Protein AF-A0A7J8GME7-F1 (afdb_monomer_lite)

Radius of gyration: 18.14 Å; chains: 1; bounding box: 43×34×50 Å

pLDDT: mean 95.47, std 6.16, range [60.5, 98.69]

Foldseek 3Di:
DEAEDEDQQFAPPRPDLPQVVVVVVVVCVVVQQFPFFPDDDSFKTWGWGFDDDDPPDDGGDIDIYIYGYAHPQQQLLQCDVRLADPVLVVVLQVLQVVLQWGGDNRAIFGQDPVRDTDDGDHDPHNVVSCVSSVHDDDDSVRRPD

Secondary structure (DSSP, 8-state):
-EEEE--TT--TT-SS--SHHHHHHHHHHHTTSEEEEEEE-SSEEEEEE-----TTSPPPPPEEEEEEE--GGGHHHHHHHHH--HHHHHHHHHHHHHTTEEE-SS-EEEBPTTS-B-SPPP-SSHHHHHHHTTPPP--GGGG--

InterPro domains:
  IPR002008 DNA polymerase family X, beta-like [PR00870] (63-71)
  IPR002008 DNA polymerase family X, beta-like [PR00870] (78-85)
  IPR002008 DNA polymerase family X, beta-like [PR00870] (126-143)
  IPR002054 DNA-directed DNA polymerase X [SM00483] (1-144)
  IPR022312 DNA polymerase family X [PR00869] (64-73)
  IPR022312 DNA polymerase family X [PR00869] (80-93)
  IPR022312 DNA polymerase family X [PR00869] (125-143)
  IPR022312 DNA polymerase family X [PTHR11276] (1-144)
  IPR028207 DNA polymerase beta, palm domain [PF14792] (1-72)
  IPR029398 DNA polymerase beta, thumb domain [PF14791] (79-143)
  IPR037160 DNA polymerase, thumb domain superfamily [G3DSA:3.30.210.10] (79-144)
  IPR043519 Nucleotidyltransferase superfamily [G3DSA:3.30.460.10] (1-78)
  IPR043519 Nucleotidyltransferase superfamily [SSF81301] (1-144)

Organism: Molossus molossus (NCBI:txid27622)

Structure (mmCIF, N/CA/C/O backbone):
data_AF-A0A7J8GME7-F1
#
_entry.id   AF-A0A7J8GME7-F1
#
loop_
_atom_site.group_PDB
_atom_site.id
_atom_site.type_symbol
_atom_site.label_atom_id
_atom_site.label_alt_id
_atom_site.label_comp_id
_atom_site.label_asym_id
_atom_site.label_entity_id
_atom_site.label_seq_id
_atom_site.pdbx_PDB_ins_code
_atom_site.Cartn_x
_atom_site.Cartn_y
_atom_site.Cartn_z
_atom_site.occupancy
_atom_site.B_iso_or_equiv
_atom_site.auth_seq_id
_atom_site.auth_comp_id
_atom_site.auth_asym_id
_atom_site.auth_atom_id
_atom_site.pdbx_PDB_model_num
ATOM 1 N N . MET A 1 1 ? -2.386 -4.350 13.499 1.00 96.00 1 MET A N 1
ATOM 2 C CA . MET A 1 1 ? -3.448 -4.582 12.501 1.00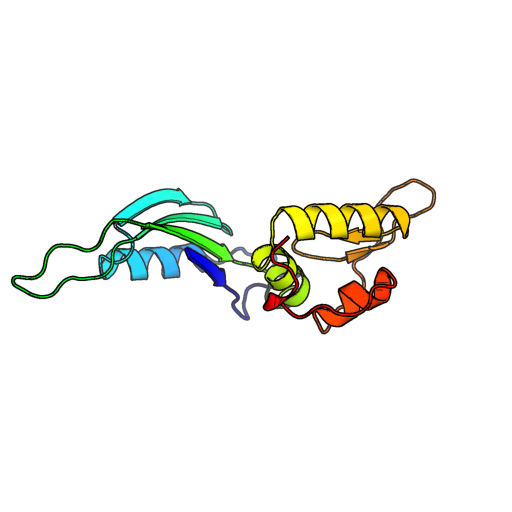 96.00 1 MET A CA 1
ATOM 3 C C . MET A 1 1 ? -3.196 -3.599 11.396 1.00 96.00 1 MET A C 1
ATOM 5 O O . MET A 1 1 ? -3.115 -2.411 11.677 1.00 96.00 1 MET A O 1
ATOM 9 N N . ASP A 1 2 ? -3.097 -4.097 10.177 1.00 97.19 2 ASP A N 1
ATOM 10 C CA . ASP A 1 2 ? -2.669 -3.319 9.027 1.00 97.19 2 ASP A CA 1
ATOM 11 C C . ASP A 1 2 ? -3.786 -3.391 7.987 1.00 97.19 2 ASP A C 1
ATOM 13 O O . ASP A 1 2 ? -4.167 -4.469 7.534 1.00 97.19 2 ASP A O 1
ATOM 17 N N . VAL A 1 3 ? -4.384 -2.241 7.678 1.00 98.38 3 VAL A N 1
ATOM 18 C CA . VAL A 1 3 ? -5.513 -2.113 6.751 1.00 98.38 3 VAL A CA 1
ATOM 19 C C . VAL A 1 3 ? -5.099 -1.330 5.511 1.00 98.38 3 VAL A C 1
ATOM 21 O O . VAL A 1 3 ? -4.859 -0.122 5.574 1.00 98.38 3 VAL A O 1
ATOM 24 N N . LEU A 1 4 ? -5.052 -2.006 4.365 1.00 98.00 4 LEU A N 1
ATOM 25 C CA . LEU A 1 4 ? -4.943 -1.342 3.070 1.00 98.00 4 LEU A CA 1
ATOM 26 C C . LEU A 1 4 ? -6.337 -0.907 2.604 1.00 98.00 4 LEU A C 1
ATOM 28 O O . LEU A 1 4 ? -7.275 -1.703 2.602 1.00 98.00 4 LEU A O 1
ATOM 32 N N . LEU A 1 5 ? -6.479 0.351 2.199 1.00 97.69 5 LEU A N 1
ATOM 33 C CA . LEU A 1 5 ? -7.737 0.947 1.764 1.00 97.69 5 LEU A CA 1
ATOM 34 C C . LEU A 1 5 ? -7.597 1.489 0.339 1.00 97.69 5 LEU A C 1
ATOM 36 O O . LEU A 1 5 ? -6.598 2.123 0.003 1.00 97.69 5 LEU A O 1
ATOM 40 N N . THR A 1 6 ? -8.629 1.296 -0.481 1.00 96.69 6 THR A N 1
ATOM 41 C CA . THR A 1 6 ? -8.753 1.926 -1.803 1.00 96.69 6 THR A CA 1
ATOM 42 C C . THR A 1 6 ? -10.151 2.510 -1.978 1.00 96.69 6 THR A C 1
ATOM 44 O O . THR A 1 6 ? -11.103 2.109 -1.306 1.00 96.69 6 THR A O 1
ATOM 47 N N . HIS A 1 7 ? -10.289 3.468 -2.891 1.00 95.75 7 HIS A N 1
ATOM 48 C CA . HIS A 1 7 ? -11.582 4.019 -3.284 1.00 95.75 7 HIS A CA 1
ATOM 49 C C . HIS A 1 7 ? -11.532 4.421 -4.765 1.00 95.75 7 HIS A C 1
ATOM 51 O O . HIS A 1 7 ? -10.538 5.017 -5.170 1.00 95.75 7 HIS A O 1
ATOM 57 N N . PRO A 1 8 ? -12.574 4.171 -5.582 1.00 94.12 8 PRO A N 1
ATOM 58 C CA . PRO A 1 8 ? -12.560 4.503 -7.014 1.00 94.12 8 PRO A CA 1
ATOM 59 C C . PRO A 1 8 ? -12.288 5.975 -7.344 1.00 94.12 8 PRO A C 1
ATOM 61 O O . PRO A 1 8 ? -11.753 6.275 -8.401 1.00 94.12 8 PRO A O 1
ATOM 64 N N . SER A 1 9 ? -12.628 6.894 -6.439 1.00 92.69 9 SER A N 1
ATOM 65 C CA . SER A 1 9 ? -12.339 8.332 -6.590 1.00 92.69 9 SER A CA 1
ATOM 66 C C . SER A 1 9 ? -10.906 8.745 -6.226 1.00 92.69 9 SER A C 1
ATOM 68 O O . SER A 1 9 ? -10.632 9.940 -6.195 1.00 92.69 9 SER A O 1
ATOM 70 N N . PHE A 1 10 ? -10.031 7.802 -5.869 1.00 93.81 10 PHE A N 1
ATOM 71 C CA . PHE A 1 10 ? -8.618 8.061 -5.606 1.00 93.81 10 PHE A CA 1
ATOM 72 C C . PHE A 1 10 ? -7.763 7.138 -6.473 1.00 93.81 10 PHE A C 1
ATOM 74 O O . PHE A 1 10 ? -7.699 5.930 -6.240 1.00 93.81 10 PHE A O 1
ATOM 81 N N . THR A 1 11 ? -7.134 7.732 -7.481 1.00 94.44 11 THR A N 1
ATOM 82 C CA . THR A 1 11 ? -6.276 7.077 -8.478 1.00 94.44 11 THR A CA 1
ATOM 83 C C . THR A 1 11 ? -4.974 7.858 -8.667 1.00 94.44 11 THR A C 1
ATOM 85 O O . THR A 1 11 ? -4.878 8.985 -8.172 1.00 94.44 11 THR A O 1
ATOM 88 N N . SER A 1 12 ? -3.984 7.302 -9.377 1.00 92.88 12 SER A N 1
ATOM 89 C CA . SER A 1 12 ? -2.714 7.996 -9.671 1.00 92.88 12 SER A CA 1
ATOM 90 C C . SER A 1 12 ? -2.911 9.350 -10.358 1.00 92.88 12 SER A C 1
ATOM 92 O O . SER A 1 12 ? -2.167 10.288 -10.094 1.00 92.88 12 SER A O 1
ATOM 94 N N . GLU A 1 13 ? -3.957 9.463 -11.180 1.00 90.69 13 GLU A N 1
ATOM 95 C CA . GLU A 1 13 ? -4.292 10.649 -11.981 1.00 90.69 13 GLU A CA 1
ATOM 96 C C . GLU A 1 13 ? -5.147 11.681 -11.224 1.00 90.69 13 GLU A C 1
ATOM 98 O O . GLU A 1 13 ? -5.530 12.728 -11.753 1.00 90.69 13 GLU A O 1
ATOM 103 N N . SER A 1 14 ? -5.524 11.388 -9.978 1.00 82.19 14 SER A N 1
ATOM 104 C CA . SER A 1 14 ? -6.422 12.247 -9.210 1.00 82.19 14 SER A CA 1
ATOM 105 C C . SER A 1 14 ? -5.693 13.483 -8.664 1.00 82.19 14 SER A C 1
ATOM 107 O O . SER A 1 14 ? -4.965 13.405 -7.681 1.00 82.19 14 SER A O 1
ATOM 109 N N . ASN A 1 15 ? -5.983 14.667 -9.219 1.00 65.19 15 ASN A N 1
ATOM 110 C CA . ASN A 1 15 ? -5.438 15.958 -8.748 1.00 65.19 15 ASN A CA 1
ATOM 111 C C . ASN A 1 15 ? -5.986 16.442 -7.388 1.00 65.19 15 ASN A C 1
ATOM 113 O O . ASN A 1 15 ? -5.527 17.449 -6.851 1.00 65.19 15 ASN A O 1
ATOM 117 N N . LYS A 1 16 ? -7.005 15.777 -6.832 1.00 60.50 16 LYS A N 1
ATOM 118 C CA . LYS A 1 16 ? -7.600 16.118 -5.533 1.00 60.50 16 LYS A CA 1
ATOM 119 C C . LYS A 1 16 ? -7.399 14.955 -4.576 1.00 60.50 16 LYS A C 1
ATOM 121 O O . LYS A 1 16 ? -7.668 13.817 -4.941 1.00 60.50 16 LYS A O 1
ATOM 126 N N . GLN A 1 17 ? -7.003 15.261 -3.344 1.00 65.62 17 GLN A N 1
ATOM 127 C CA . GLN A 1 17 ? -7.029 14.315 -2.231 1.00 65.62 17 GLN A CA 1
ATOM 128 C C . GLN A 1 17 ? -8.370 14.482 -1.502 1.00 65.62 17 GLN A C 1
ATOM 130 O O . GLN A 1 17 ? -8.525 15.392 -0.686 1.00 65.62 17 GLN A O 1
ATOM 135 N N . PRO A 1 18 ? -9.410 13.701 -1.845 1.00 66.00 18 PRO A N 1
ATOM 136 C CA . PRO A 1 18 ? -10.632 13.695 -1.057 1.00 66.00 18 PRO A CA 1
ATOM 137 C C . PRO A 1 18 ? -10.309 13.229 0.369 1.00 66.00 18 PRO A C 1
ATOM 139 O O . PRO A 1 18 ? -9.475 12.346 0.556 1.00 66.00 18 PRO A O 1
ATOM 142 N N . LYS A 1 19 ? -11.019 13.778 1.366 1.00 88.81 19 LYS A N 1
ATOM 143 C CA . LYS A 1 19 ? -10.952 13.419 2.801 1.00 88.81 19 LYS A CA 1
ATOM 144 C C . LYS A 1 19 ? -11.411 11.969 3.087 1.00 88.81 19 LYS A C 1
ATOM 146 O O . LYS A 1 19 ? -12.111 11.709 4.061 1.00 88.81 19 LYS A O 1
ATOM 151 N N . LEU A 1 20 ? -11.089 11.011 2.219 1.00 94.38 20 LEU A N 1
ATOM 152 C CA . LEU A 1 20 ? -11.542 9.622 2.262 1.00 94.38 20 LEU A CA 1
ATOM 153 C C . LEU A 1 20 ? -11.042 8.924 3.516 1.00 94.38 20 LEU A C 1
ATOM 155 O O . LEU A 1 20 ? -11.851 8.400 4.278 1.00 94.38 20 LEU A O 1
ATOM 159 N N . LEU A 1 21 ? -9.729 8.974 3.763 1.00 95.81 21 LEU A N 1
ATOM 160 C CA . LEU A 1 21 ? -9.150 8.373 4.960 1.00 95.81 21 LEU A CA 1
ATOM 161 C C . LEU A 1 21 ? -9.715 9.025 6.225 1.00 95.81 21 LEU A C 1
ATOM 163 O O . LEU A 1 21 ? -10.078 8.330 7.169 1.00 95.81 21 LEU A O 1
ATOM 167 N N . HIS A 1 22 ? -9.861 10.352 6.214 1.00 96.12 22 HIS A N 1
ATOM 168 C CA . HIS A 1 22 ? -10.446 11.107 7.318 1.00 96.12 22 HIS A CA 1
ATOM 169 C C . HIS A 1 22 ? -11.851 10.611 7.676 1.00 96.12 22 HIS A C 1
ATOM 171 O O . HIS A 1 22 ? -12.090 10.322 8.843 1.00 96.12 22 HIS A O 1
ATOM 177 N N . ARG A 1 23 ? -12.735 10.428 6.685 1.00 96.94 23 ARG A N 1
ATOM 178 C CA . ARG A 1 23 ? -14.104 9.926 6.898 1.00 96.94 23 ARG A CA 1
ATOM 179 C C . ARG A 1 23 ? -14.132 8.508 7.468 1.00 96.94 23 ARG A C 1
ATOM 181 O O . ARG A 1 23 ? -14.965 8.217 8.321 1.00 96.94 23 ARG A O 1
ATOM 188 N N . VAL A 1 24 ? -13.236 7.630 7.012 1.00 97.94 24 VAL A N 1
ATOM 189 C CA . VAL A 1 24 ? -13.125 6.263 7.550 1.00 97.94 24 VAL A CA 1
ATOM 190 C C . VAL A 1 24 ? -12.664 6.296 9.006 1.00 97.94 24 VAL A C 1
ATOM 192 O O . VAL A 1 24 ? -13.287 5.667 9.858 1.00 97.94 24 VAL A O 1
ATOM 195 N N . VAL A 1 25 ? -11.620 7.070 9.308 1.00 98.06 25 VAL A N 1
ATOM 196 C CA . VAL A 1 25 ? -11.104 7.226 10.676 1.00 98.06 25 VAL A CA 1
ATOM 197 C C . VAL A 1 25 ? -12.168 7.826 11.600 1.00 98.06 25 VAL A C 1
ATOM 199 O O . VAL A 1 25 ? -12.401 7.283 12.673 1.00 98.06 25 VAL A O 1
ATOM 202 N N . GLU A 1 26 ? -12.861 8.886 11.175 1.00 98.00 26 GLU A N 1
ATOM 203 C CA . GLU A 1 26 ? -13.942 9.524 11.944 1.00 98.00 26 GLU A CA 1
ATOM 204 C C . GLU A 1 26 ? -15.074 8.544 12.261 1.00 98.00 26 GLU A C 1
ATOM 206 O O . GLU A 1 26 ? -15.568 8.505 13.387 1.00 98.00 26 GLU A O 1
ATOM 211 N N . GLN A 1 27 ? -15.462 7.707 11.296 1.00 98.38 27 GLN A N 1
ATOM 212 C CA . GLN A 1 27 ? -16.496 6.702 11.519 1.00 98.38 27 GLN A CA 1
ATOM 213 C C . GLN A 1 27 ? -16.050 5.634 12.528 1.00 98.38 27 GLN A C 1
ATOM 215 O O . GLN A 1 27 ? -16.846 5.232 13.375 1.00 98.38 27 GLN A O 1
ATOM 220 N N . LEU A 1 28 ? -14.789 5.194 12.470 1.00 98.44 28 LEU A N 1
ATOM 221 C CA . LEU A 1 28 ? -14.233 4.217 13.412 1.00 98.44 28 LEU A CA 1
ATOM 222 C C . LEU A 1 28 ? -14.029 4.801 14.821 1.00 98.44 28 LEU A C 1
ATOM 224 O O . LEU A 1 28 ? -14.171 4.078 15.805 1.00 98.44 28 LEU A O 1
ATOM 228 N N . GLN A 1 29 ? -13.750 6.101 14.933 1.00 98.25 29 GLN A N 1
ATOM 229 C CA . GLN A 1 29 ? -13.735 6.825 16.211 1.00 98.25 29 GLN A CA 1
ATOM 230 C C . GLN A 1 29 ? -15.146 6.966 16.791 1.00 98.25 29 GLN A C 1
ATOM 23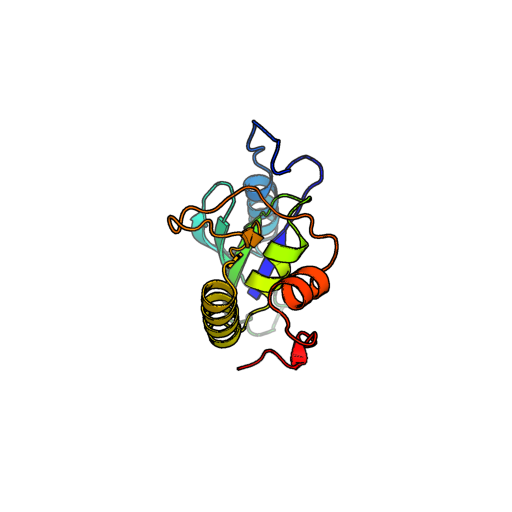2 O O . GLN A 1 29 ? -15.353 6.750 17.981 1.00 98.25 29 GLN A O 1
ATOM 237 N N . LYS A 1 30 ? -16.142 7.270 15.947 1.00 98.44 30 LYS A N 1
ATOM 238 C CA . LYS A 1 30 ? -17.546 7.436 16.358 1.00 98.44 30 LYS A CA 1
ATOM 239 C C . LYS A 1 30 ? -18.137 6.181 17.004 1.00 98.44 30 LYS A C 1
ATOM 241 O O . LYS A 1 30 ? -18.983 6.297 17.882 1.00 98.44 30 LYS A O 1
ATOM 246 N N . VAL A 1 31 ? -17.713 4.997 16.565 1.00 97.88 31 VAL A N 1
ATOM 247 C CA . VAL A 1 31 ? -18.131 3.710 17.151 1.00 97.88 31 VAL A CA 1
ATOM 248 C C . VAL A 1 31 ? -17.189 3.226 18.260 1.00 97.88 31 VAL A C 1
ATOM 250 O O . VAL A 1 31 ? -17.245 2.059 18.634 1.00 97.88 31 VAL A O 1
ATOM 253 N N . CYS A 1 32 ? -16.310 4.103 18.757 1.00 96.81 32 CYS A N 1
ATOM 254 C CA . CYS A 1 32 ? -15.323 3.826 19.803 1.00 96.81 32 CYS A CA 1
ATOM 255 C C . CYS A 1 32 ? -14.368 2.663 19.482 1.00 96.81 32 CYS A C 1
ATOM 257 O O . CYS A 1 32 ? -13.788 2.078 20.390 1.00 96.81 32 CYS A O 1
ATOM 259 N N . PHE A 1 33 ? -14.181 2.328 18.199 1.00 98.44 33 PHE A N 1
ATOM 260 C CA . PHE A 1 33 ? -13.219 1.304 17.798 1.00 98.44 33 PHE A CA 1
ATOM 261 C C . PHE A 1 33 ? -11.802 1.871 17.752 1.00 98.44 33 PHE A C 1
ATOM 263 O O . PHE A 1 33 ? -10.893 1.254 18.292 1.00 98.44 33 PHE A O 1
ATOM 270 N N . ILE A 1 34 ? -11.605 3.039 17.128 1.00 98.56 34 ILE A N 1
ATOM 271 C CA . ILE A 1 34 ? -10.349 3.798 17.242 1.00 98.56 34 ILE A CA 1
ATOM 272 C C . ILE A 1 34 ? -10.419 4.648 18.510 1.00 98.56 34 ILE A C 1
ATOM 274 O O . ILE A 1 34 ? -11.314 5.483 18.636 1.00 98.56 34 ILE A O 1
ATOM 278 N N . THR A 1 35 ? -9.452 4.461 19.403 1.00 98.25 35 THR A N 1
ATOM 279 C CA . THR A 1 35 ? -9.389 5.113 20.720 1.00 98.25 35 THR A CA 1
ATOM 280 C C . THR A 1 35 ? -8.383 6.261 20.740 1.00 98.25 35 THR A C 1
ATOM 282 O O . THR A 1 35 ? -8.670 7.319 21.290 1.00 98.25 35 THR A O 1
ATOM 285 N N . ASP A 1 36 ? -7.243 6.105 20.058 1.00 98.44 36 ASP A N 1
ATOM 286 C CA . ASP A 1 36 ? -6.146 7.078 20.078 1.00 98.44 36 ASP A CA 1
ATOM 287 C C . ASP A 1 36 ? -5.537 7.277 18.688 1.00 98.44 36 ASP A C 1
ATOM 289 O O . ASP A 1 36 ? -5.550 6.390 17.829 1.00 98.44 36 ASP A O 1
ATOM 293 N N . THR A 1 37 ? -4.956 8.456 18.464 1.00 98.62 37 THR A N 1
ATOM 294 C CA . THR A 1 37 ? -4.250 8.806 17.223 1.00 98.62 37 THR A CA 1
ATOM 295 C C . THR A 1 37 ? -2.790 9.106 17.526 1.00 98.62 37 THR A C 1
ATOM 297 O O . THR A 1 37 ? -2.497 10.000 18.311 1.00 98.62 37 THR A O 1
ATOM 300 N N . LEU A 1 38 ? -1.877 8.395 16.864 1.00 98.38 38 LEU A N 1
ATOM 301 C CA . LEU A 1 38 ? -0.439 8.673 16.922 1.00 98.38 38 LEU A CA 1
ATOM 302 C C . LEU A 1 38 ? -0.023 9.628 15.798 1.00 98.38 38 LEU A C 1
ATOM 304 O O . LEU A 1 38 ? 0.748 10.555 16.012 1.00 98.38 38 LEU A O 1
ATOM 308 N N . SER A 1 39 ? -0.546 9.409 14.588 1.00 97.81 39 SER A N 1
ATOM 309 C CA . SER A 1 39 ? -0.361 10.311 13.447 1.00 97.81 39 SER A CA 1
ATOM 310 C C . SER A 1 39 ? -1.500 10.150 12.441 1.00 97.81 39 SER A C 1
ATOM 312 O O . SER A 1 39 ? -1.986 9.036 12.229 1.00 97.81 39 SER A O 1
ATOM 314 N N . LYS A 1 40 ? -1.897 11.240 11.783 1.00 96.00 40 LYS A N 1
ATOM 315 C CA . LYS A 1 40 ? -2.955 11.244 10.768 1.00 96.00 40 LYS A CA 1
ATOM 316 C C . LYS A 1 40 ? -2.563 12.185 9.632 1.00 96.00 40 LYS A C 1
ATOM 318 O O . LYS A 1 40 ? -2.423 13.382 9.850 1.00 96.00 40 LYS A O 1
ATOM 323 N N . GLY A 1 41 ? -2.373 11.627 8.443 1.00 94.12 41 GLY A N 1
ATOM 324 C CA . GLY A 1 41 ? -2.209 12.364 7.193 1.00 94.12 41 GLY A CA 1
ATOM 325 C C . GLY A 1 41 ? -3.320 12.019 6.204 1.00 94.12 41 GLY A C 1
ATOM 326 O O . GLY A 1 41 ? -4.270 11.313 6.538 1.00 94.12 41 GLY A O 1
ATOM 327 N N . GLU A 1 42 ? -3.183 12.482 4.965 1.00 93.06 42 GLU A N 1
ATOM 328 C CA . GLU A 1 42 ? -4.190 12.256 3.918 1.00 93.06 42 GLU A CA 1
ATOM 329 C C . GLU A 1 42 ? -4.254 10.797 3.448 1.00 93.06 42 GLU A C 1
ATOM 331 O O . GLU A 1 42 ? -5.333 10.271 3.177 1.00 93.06 42 GLU A O 1
ATOM 336 N N . THR A 1 43 ? -3.106 10.112 3.404 1.00 93.94 43 THR A N 1
ATOM 337 C CA . THR A 1 43 ? -3.001 8.730 2.906 1.00 93.94 43 THR A CA 1
ATOM 338 C C . THR A 1 43 ? -2.592 7.710 3.963 1.00 93.94 43 THR A C 1
ATOM 340 O O . THR A 1 43 ? -2.633 6.510 3.699 1.00 93.94 43 THR A O 1
ATOM 343 N N . LYS A 1 44 ? -2.215 8.144 5.170 1.00 96.12 44 LYS A N 1
ATOM 344 C CA . LYS A 1 44 ? -1.758 7.254 6.242 1.00 96.12 44 LYS A CA 1
ATOM 345 C C . LYS A 1 44 ? -2.320 7.671 7.596 1.00 96.12 44 LYS A C 1
ATOM 347 O O . LYS A 1 44 ? -2.207 8.828 7.994 1.00 96.12 44 LYS A O 1
ATOM 352 N N . PHE A 1 45 ? -2.868 6.704 8.317 1.00 98.25 45 PHE A N 1
ATOM 353 C CA . PHE A 1 45 ? -3.276 6.828 9.709 1.00 98.25 45 PHE A CA 1
ATOM 354 C C . PHE A 1 45 ? -2.522 5.793 10.542 1.00 98.25 45 PHE A C 1
ATOM 356 O O . PHE A 1 45 ? -2.436 4.632 10.150 1.00 98.25 45 PHE A O 1
ATOM 363 N N . MET A 1 46 ? -1.990 6.221 11.684 1.00 98.50 46 MET A N 1
ATOM 364 C CA . MET A 1 46 ? -1.416 5.351 12.708 1.00 98.50 46 MET A CA 1
ATOM 365 C C . MET A 1 46 ? -2.082 5.687 14.036 1.00 98.50 46 MET A C 1
ATOM 367 O O . MET A 1 46 ? -2.046 6.840 14.475 1.00 98.50 46 MET A O 1
ATOM 371 N N . GLY A 1 47 ? -2.676 4.694 14.686 1.00 98.50 47 GLY A N 1
ATOM 372 C CA . GLY A 1 47 ? -3.406 4.901 15.929 1.00 98.50 47 GLY A CA 1
ATOM 373 C C . GLY A 1 47 ? -3.543 3.643 16.768 1.00 98.50 47 GLY A C 1
ATOM 374 O O . GLY A 1 47 ? -2.793 2.670 16.619 1.00 98.50 47 GLY A O 1
ATOM 375 N N . VAL A 1 48 ? -4.513 3.689 17.668 1.00 98.69 48 VAL A N 1
ATOM 376 C CA . VAL A 1 48 ? -4.852 2.605 18.582 1.00 98.69 48 VAL A CA 1
ATOM 377 C C . VAL A 1 48 ? -6.326 2.259 18.405 1.00 98.69 48 VAL A C 1
ATOM 379 O O . VAL A 1 48 ? -7.154 3.148 18.202 1.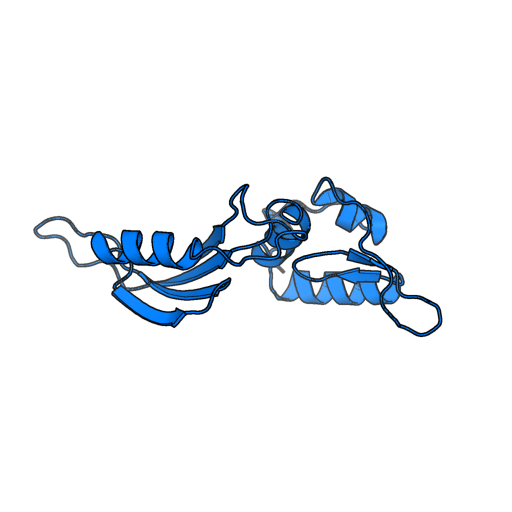00 98.69 48 VAL A O 1
ATOM 382 N N . CYS A 1 49 ? -6.640 0.966 18.435 1.00 98.50 49 CYS A N 1
ATOM 383 C CA . CYS A 1 49 ? -8.001 0.456 18.432 1.00 98.50 49 CYS A CA 1
ATOM 384 C C . CYS A 1 49 ? -8.237 -0.555 19.554 1.00 98.50 49 CYS A C 1
ATOM 386 O O . CYS A 1 49 ? -7.308 -1.239 19.994 1.00 98.50 49 CYS A O 1
ATOM 388 N N . GLN A 1 50 ? -9.491 -0.714 19.956 1.00 98.31 50 GLN A N 1
ATOM 389 C CA . GLN A 1 50 ? -9.913 -1.683 20.960 1.00 98.31 50 GLN A CA 1
ATOM 390 C C . GLN A 1 50 ? -11.202 -2.370 20.496 1.00 98.31 50 GLN A C 1
ATOM 392 O O . GLN A 1 50 ? -12.082 -1.740 19.910 1.00 98.31 50 GLN A O 1
ATOM 397 N N . LEU A 1 51 ? -11.307 -3.681 20.723 1.00 97.38 51 LEU A N 1
ATOM 398 C CA . LEU A 1 51 ? -12.560 -4.395 20.487 1.00 97.38 51 LEU A CA 1
ATOM 399 C C . LEU A 1 51 ? -13.560 -4.078 21.608 1.00 97.38 51 LEU A C 1
ATOM 401 O O . LEU A 1 51 ? -13.155 -4.018 22.773 1.00 97.38 51 LEU A O 1
ATOM 405 N N . PRO A 1 52 ? -14.859 -3.932 21.287 1.00 95.19 52 PRO A N 1
ATOM 406 C CA . PRO A 1 52 ? -15.882 -3.791 22.311 1.00 95.19 52 PRO A CA 1
ATOM 407 C C . PRO A 1 52 ? -15.937 -5.062 23.165 1.00 95.19 52 PRO A C 1
ATOM 409 O O . PRO A 1 52 ? -15.795 -6.174 22.654 1.00 95.19 52 PRO A O 1
ATOM 412 N N . SER A 1 53 ? -16.151 -4.890 24.465 1.00 92.38 53 SER A N 1
ATOM 413 C CA . SER A 1 53 ? -16.288 -5.994 25.425 1.00 92.38 53 SER A CA 1
ATOM 414 C C . SER A 1 53 ? -17.740 -6.079 25.883 1.00 92.38 53 SER A C 1
ATOM 416 O O . SER A 1 53 ? -18.430 -5.058 25.926 1.00 92.38 53 SER A O 1
ATOM 418 N N . LYS A 1 54 ? -18.240 -7.285 26.165 1.00 89.62 54 LYS A N 1
ATOM 419 C CA . LYS A 1 54 ? -19.598 -7.436 26.707 1.00 89.62 54 LYS A CA 1
ATOM 420 C C . LYS A 1 54 ? -19.618 -7.066 28.190 1.00 89.62 54 LYS A C 1
ATOM 422 O O . LYS A 1 54 ? -18.575 -7.021 28.839 1.00 89.62 54 LYS A O 1
ATOM 427 N N . ASN A 1 55 ? -20.815 -6.824 28.726 1.00 83.12 55 ASN A N 1
ATOM 428 C CA . ASN A 1 55 ? -20.994 -6.618 30.162 1.00 83.12 55 ASN A CA 1
ATOM 429 C C . ASN A 1 55 ? -20.396 -7.806 30.933 1.00 83.12 55 ASN A C 1
ATOM 431 O O . ASN A 1 55 ? -20.577 -8.953 30.526 1.00 83.12 55 ASN A O 1
ATOM 435 N N . ASP A 1 56 ? -19.675 -7.503 32.012 1.00 87.75 56 ASP A N 1
ATOM 436 C CA . ASP A 1 56 ? -18.967 -8.451 32.884 1.00 87.75 56 ASP A CA 1
ATOM 437 C C . ASP A 1 56 ? -17.760 -9.185 32.258 1.00 87.75 56 ASP A C 1
ATOM 439 O O . ASP A 1 56 ? -17.119 -10.001 32.924 1.00 87.75 56 ASP A O 1
ATOM 443 N N . GLU A 1 57 ? -17.377 -8.869 31.014 1.00 91.88 57 GLU A N 1
ATOM 444 C CA . GLU A 1 57 ? -16.130 -9.352 30.412 1.00 91.88 57 GLU A CA 1
ATOM 445 C C . GLU A 1 57 ? -14.972 -8.372 30.657 1.00 91.88 57 GLU A C 1
ATOM 447 O O . GLU A 1 57 ? -15.127 -7.150 30.634 1.00 91.88 57 GLU A O 1
ATOM 452 N N . LYS A 1 58 ? -13.767 -8.916 30.860 1.00 92.06 58 LYS A N 1
ATOM 453 C CA . LYS A 1 58 ? -12.544 -8.110 30.926 1.00 92.06 58 LYS A CA 1
ATOM 454 C C . LYS A 1 58 ? -12.310 -7.426 29.580 1.00 92.06 58 LYS A C 1
ATOM 456 O O . LYS A 1 58 ? -12.316 -8.092 28.547 1.00 92.06 58 LYS A O 1
ATOM 461 N N . GLU A 1 59 ? -12.005 -6.131 29.618 1.00 94.88 59 GLU A N 1
ATOM 462 C CA . GLU A 1 59 ? -11.713 -5.367 28.410 1.00 94.88 59 GLU A CA 1
ATOM 463 C C . GLU A 1 59 ? -10.582 -5.969 27.567 1.00 94.88 59 GLU A C 1
ATOM 465 O O . GLU A 1 59 ? -9.533 -6.383 28.083 1.00 94.88 59 GLU A O 1
ATOM 470 N N . TYR A 1 60 ? -10.769 -5.965 26.244 1.00 97.00 60 TYR A N 1
ATOM 471 C CA . TYR A 1 60 ? -9.708 -6.343 25.317 1.00 97.00 60 TYR A CA 1
ATOM 472 C C . TYR A 1 60 ? -8.521 -5.376 25.415 1.00 97.00 60 TYR A C 1
ATOM 474 O O . TYR A 1 60 ? -8.712 -4.168 25.566 1.00 97.00 60 TYR A O 1
ATOM 482 N N . PRO A 1 61 ? -7.277 -5.861 25.265 1.00 97.69 61 PRO A N 1
ATOM 483 C CA . PRO A 1 61 ? -6.125 -4.978 25.188 1.00 97.69 61 PRO A CA 1
ATOM 484 C C . PRO A 1 61 ? -6.243 -4.018 24.005 1.00 97.69 61 PRO A C 1
ATOM 486 O O . PRO A 1 61 ? -6.635 -4.424 22.908 1.00 97.69 61 PRO A O 1
ATOM 489 N N . HIS A 1 62 ? -5.816 -2.779 24.214 1.00 98.12 62 HIS A N 1
ATOM 490 C CA . HIS A 1 62 ? -5.612 -1.816 23.140 1.00 98.12 62 HIS A CA 1
ATOM 491 C C . HIS A 1 62 ? -4.562 -2.346 22.150 1.00 98.12 62 HIS A C 1
ATOM 493 O O . HIS A 1 62 ? -3.555 -2.946 22.543 1.00 98.12 62 HIS A O 1
ATOM 499 N N . ARG A 1 63 ? -4.796 -2.154 20.850 1.00 98.56 63 ARG A N 1
ATOM 500 C CA . ARG A 1 63 ? -3.948 -2.662 19.762 1.00 98.56 63 ARG A CA 1
ATOM 501 C C . ARG A 1 63 ? -3.547 -1.545 18.818 1.00 98.56 63 ARG A C 1
ATOM 503 O O . ARG A 1 63 ? -4.330 -0.649 18.529 1.00 98.56 63 ARG A O 1
ATOM 510 N N . ARG A 1 64 ? -2.333 -1.632 18.276 1.00 98.50 64 ARG A N 1
ATOM 511 C CA . ARG A 1 64 ? -1.898 -0.758 17.184 1.00 98.50 64 ARG A CA 1
ATOM 512 C C . ARG A 1 64 ? -2.665 -1.088 15.905 1.00 98.50 64 ARG A C 1
ATOM 514 O O . ARG A 1 64 ? -2.757 -2.256 15.506 1.00 98.50 64 ARG A O 1
ATOM 521 N N . ILE A 1 65 ? -3.168 -0.040 15.265 1.00 98.50 65 ILE A N 1
ATOM 522 C CA . ILE A 1 65 ? -3.793 -0.089 13.949 1.00 98.50 65 ILE A CA 1
ATOM 523 C C . ILE A 1 65 ? -3.117 0.915 13.021 1.00 98.50 65 ILE A C 1
ATOM 525 O O . ILE A 1 65 ? -2.898 2.070 13.399 1.00 98.50 65 ILE A O 1
ATOM 529 N N . ASP A 1 66 ? -2.812 0.467 11.811 1.00 98.19 66 ASP A N 1
ATOM 530 C CA . ASP A 1 66 ? -2.280 1.288 10.734 1.00 98.19 66 ASP A CA 1
ATOM 531 C C . ASP A 1 66 ? -3.200 1.156 9.514 1.00 98.19 66 ASP A C 1
ATOM 533 O O . ASP A 1 66 ? -3.549 0.054 9.093 1.00 98.19 66 ASP A O 1
ATOM 537 N N . ILE A 1 67 ? -3.647 2.290 8.970 1.00 98.38 67 ILE A N 1
ATOM 538 C CA . ILE A 1 67 ? -4.530 2.345 7.799 1.00 98.38 67 ILE A CA 1
ATOM 539 C C . ILE A 1 67 ? -3.810 3.113 6.700 1.00 98.38 67 ILE A C 1
ATOM 541 O O . ILE A 1 67 ? -3.403 4.264 6.898 1.00 98.38 67 ILE A O 1
ATOM 545 N N . ARG A 1 68 ? -3.664 2.491 5.531 1.00 97.12 68 ARG A N 1
ATOM 546 C CA . ARG A 1 68 ? -2.997 3.080 4.373 1.00 97.12 68 ARG A CA 1
ATOM 547 C C . ARG A 1 68 ? -3.961 3.172 3.198 1.00 97.12 68 ARG A C 1
ATOM 549 O O . ARG A 1 68 ? -4.387 2.156 2.664 1.00 97.12 68 ARG A O 1
ATOM 556 N N . LEU A 1 69 ? -4.276 4.395 2.784 1.00 96.50 69 LEU A N 1
ATOM 557 C CA . LEU A 1 69 ? -5.014 4.669 1.557 1.00 96.50 69 LEU A CA 1
ATOM 558 C C . LEU A 1 69 ? -4.0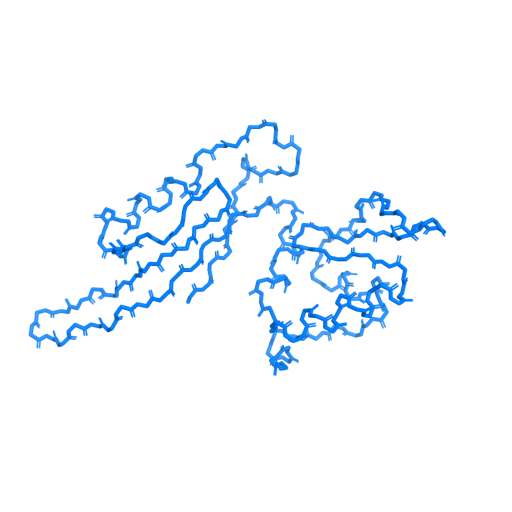32 4.687 0.375 1.00 96.50 69 LEU A C 1
ATOM 560 O O . LEU A 1 69 ? -3.111 5.504 0.349 1.00 96.50 69 LEU A O 1
ATOM 564 N N . ILE A 1 70 ? -4.238 3.790 -0.588 1.00 95.88 70 ILE A N 1
ATOM 565 C CA . ILE A 1 70 ? -3.446 3.669 -1.822 1.00 95.88 70 ILE A CA 1
ATOM 566 C C . ILE A 1 70 ? -4.342 3.962 -3.038 1.00 95.88 70 ILE A C 1
ATOM 568 O O . ILE A 1 70 ? -5.540 3.646 -2.990 1.00 95.88 70 ILE A O 1
ATOM 572 N N . PRO A 1 71 ? -3.806 4.580 -4.111 1.00 95.81 71 PRO A N 1
ATOM 573 C CA . PRO A 1 71 ? -4.532 4.741 -5.367 1.00 95.81 71 PRO A CA 1
ATOM 574 C C . PRO A 1 71 ? -5.083 3.410 -5.878 1.00 95.81 71 PRO A C 1
ATOM 576 O O . PRO A 1 71 ? -4.386 2.396 -5.875 1.00 95.81 71 PRO A O 1
ATOM 579 N N . LYS A 1 72 ? -6.348 3.386 -6.302 1.00 96.44 72 LYS A N 1
ATOM 580 C CA . LYS A 1 72 ? -7.037 2.134 -6.652 1.00 96.44 72 LYS A CA 1
ATOM 581 C C . LYS A 1 72 ? -6.338 1.362 -7.776 1.00 96.44 72 LYS A C 1
ATOM 583 O O . LYS A 1 72 ? -6.295 0.138 -7.731 1.00 96.44 72 LYS A O 1
ATOM 588 N N . ASP A 1 73 ? -5.810 2.075 -8.758 1.00 97.06 73 ASP A N 1
ATOM 589 C CA . ASP A 1 73 ? -5.072 1.560 -9.915 1.00 97.06 73 ASP A CA 1
ATOM 590 C C . ASP A 1 73 ? -3.670 1.029 -9.564 1.00 97.06 73 ASP A C 1
ATOM 592 O O . ASP A 1 73 ? -3.079 0.291 -10.340 1.00 97.06 73 ASP A O 1
ATOM 596 N N . GLN A 1 74 ? -3.164 1.327 -8.365 1.00 97.94 74 GLN A N 1
ATOM 597 C CA . GLN A 1 74 ? -1.855 0.881 -7.869 1.00 97.94 74 GLN A CA 1
ATOM 598 C C . GLN A 1 74 ? -1.976 -0.195 -6.781 1.00 97.94 74 GLN A C 1
ATOM 600 O O . GLN A 1 74 ? -1.030 -0.467 -6.037 1.00 97.94 74 GLN A O 1
ATOM 605 N N . TYR A 1 75 ? -3.153 -0.821 -6.673 1.00 98.50 75 TYR A N 1
ATOM 606 C CA . TYR A 1 75 ? -3.472 -1.787 -5.623 1.00 98.50 75 TYR A CA 1
ATOM 607 C C . TYR A 1 75 ? -2.443 -2.917 -5.513 1.00 98.50 75 TYR A C 1
ATOM 609 O O . TYR A 1 75 ? -2.045 -3.247 -4.400 1.00 98.50 75 TYR A O 1
ATOM 617 N N . TYR A 1 76 ? -1.972 -3.478 -6.630 1.00 98.69 76 TYR A N 1
ATOM 618 C CA . TYR A 1 76 ? -1.066 -4.631 -6.612 1.00 98.69 76 TYR A CA 1
ATOM 619 C C . TYR A 1 76 ? 0.315 -4.310 -6.023 1.00 98.69 76 TYR A C 1
ATOM 621 O O . TYR A 1 76 ? 0.840 -5.088 -5.228 1.00 98.69 76 TYR A O 1
ATOM 629 N N . CYS A 1 77 ? 0.881 -3.137 -6.323 1.00 98.38 77 CYS A N 1
ATOM 630 C CA . CYS A 1 77 ? 2.107 -2.681 -5.661 1.00 98.38 77 CYS A CA 1
ATOM 631 C C . CYS A 1 77 ? 1.859 -2.371 -4.175 1.00 98.38 77 CYS A C 1
ATOM 633 O O . CYS A 1 77 ? 2.687 -2.702 -3.321 1.00 98.38 77 CYS A O 1
ATOM 635 N N . GLY A 1 78 ? 0.699 -1.789 -3.856 1.00 98.00 78 GLY A N 1
ATOM 636 C CA . GLY A 1 78 ? 0.315 -1.454 -2.486 1.00 98.00 78 GLY A CA 1
ATOM 637 C C . GLY A 1 78 ? 0.128 -2.680 -1.594 1.00 98.00 78 GLY A C 1
ATOM 638 O O . GLY A 1 78 ? 0.666 -2.721 -0.488 1.00 98.00 78 GLY A O 1
ATOM 639 N N . VAL A 1 79 ? -0.599 -3.693 -2.070 1.00 98.25 79 VAL A N 1
ATOM 640 C CA . VAL A 1 79 ? -0.864 -4.931 -1.324 1.00 98.25 79 VAL A CA 1
ATOM 641 C C . VAL A 1 79 ? 0.392 -5.775 -1.176 1.00 98.25 79 VAL A C 1
ATOM 643 O O . VAL A 1 79 ? 0.622 -6.300 -0.089 1.00 98.25 79 VAL A O 1
ATOM 646 N N . LEU A 1 80 ? 1.262 -5.821 -2.191 1.00 98.19 80 LEU A N 1
ATOM 647 C CA . LEU A 1 80 ? 2.563 -6.479 -2.084 1.00 98.19 80 LEU A CA 1
ATOM 648 C C . LEU A 1 80 ? 3.401 -5.855 -0.958 1.00 98.19 80 LEU A C 1
ATOM 650 O O . LEU A 1 80 ? 3.884 -6.565 -0.079 1.00 98.19 80 LEU A O 1
ATOM 654 N N . TYR A 1 81 ? 3.502 -4.521 -0.935 1.00 96.75 81 TYR A N 1
ATOM 655 C CA . TYR A 1 81 ? 4.206 -3.799 0.124 1.00 96.75 81 TYR A CA 1
ATOM 656 C C . TYR A 1 81 ? 3.608 -4.063 1.510 1.00 96.75 81 TYR A C 1
ATOM 658 O O . TYR A 1 81 ? 4.350 -4.299 2.462 1.00 96.75 81 TYR A O 1
ATOM 666 N N . PHE A 1 82 ? 2.283 -4.008 1.640 1.00 95.19 82 PHE A N 1
ATOM 667 C CA . PHE A 1 82 ? 1.625 -4.071 2.945 1.00 95.19 82 PHE A CA 1
ATOM 668 C C . PHE A 1 82 ? 1.463 -5.496 3.489 1.00 95.19 82 PHE A C 1
ATOM 670 O O . PHE A 1 82 ? 1.304 -5.669 4.692 1.00 95.19 82 PHE A O 1
ATOM 677 N N . THR A 1 83 ? 1.560 -6.509 2.624 1.00 97.50 83 THR A N 1
ATOM 678 C CA . THR A 1 83 ? 1.609 -7.923 3.025 1.00 97.50 83 THR A CA 1
ATOM 679 C C . THR A 1 83 ? 2.949 -8.270 3.678 1.00 97.50 83 THR A C 1
ATOM 681 O O . THR A 1 83 ? 2.979 -9.003 4.664 1.00 97.50 83 THR A O 1
ATOM 684 N N . GLY A 1 84 ? 4.054 -7.721 3.163 1.00 93.50 84 GLY A N 1
ATOM 685 C CA . GLY A 1 84 ? 5.388 -7.975 3.707 1.00 93.50 84 GLY A CA 1
ATOM 686 C C . GLY A 1 84 ? 5.850 -9.437 3.558 1.00 93.50 84 GLY A C 1
ATOM 687 O O . GLY A 1 84 ? 5.428 -10.119 2.623 1.00 93.50 84 GLY A O 1
ATOM 688 N N . SER A 1 85 ? 6.727 -9.948 4.435 1.00 96.44 85 SER A N 1
ATOM 689 C CA . SER A 1 85 ? 7.309 -9.284 5.623 1.00 96.44 85 SER A CA 1
ATOM 690 C C . SER A 1 85 ? 8.214 -8.086 5.282 1.00 96.44 85 SER A C 1
ATOM 692 O O . SER A 1 85 ? 8.489 -7.796 4.115 1.00 96.44 85 SER A O 1
ATOM 694 N N . ASP A 1 86 ? 8.669 -7.333 6.288 1.00 94.00 86 ASP A N 1
ATOM 695 C CA . ASP A 1 86 ? 9.593 -6.218 6.055 1.00 94.00 86 ASP A CA 1
ATOM 696 C C . ASP A 1 86 ? 10.943 -6.703 5.496 1.00 94.00 86 ASP A C 1
ATOM 698 O O . ASP A 1 86 ? 11.529 -6.023 4.649 1.00 94.00 86 ASP A O 1
ATOM 702 N N . ILE A 1 87 ? 11.401 -7.885 5.922 1.00 97.12 87 ILE A N 1
ATOM 703 C CA . ILE A 1 87 ? 12.590 -8.568 5.400 1.00 97.12 87 ILE A CA 1
ATOM 704 C C . ILE A 1 87 ? 12.358 -8.987 3.947 1.00 97.12 87 ILE A C 1
ATOM 706 O O . ILE A 1 87 ? 13.148 -8.599 3.083 1.00 97.12 87 ILE A O 1
ATOM 710 N N . PHE A 1 88 ? 11.237 -9.655 3.650 1.00 97.94 88 PHE A N 1
ATOM 711 C CA . PHE A 1 88 ? 10.876 -10.026 2.278 1.00 97.94 88 PHE A CA 1
ATOM 712 C C . PHE A 1 88 ? 10.850 -8.804 1.350 1.00 97.94 88 PHE A C 1
ATOM 714 O O . PHE A 1 88 ? 11.449 -8.816 0.275 1.00 97.94 88 PHE A O 1
ATOM 721 N N . ASN A 1 89 ? 10.230 -7.703 1.785 1.00 97.75 89 ASN A N 1
ATOM 722 C CA . ASN A 1 89 ? 10.178 -6.461 1.017 1.00 97.75 89 ASN A CA 1
ATOM 723 C C . ASN A 1 89 ? 11.568 -5.866 0.756 1.00 97.75 89 ASN A C 1
ATOM 725 O O . ASN A 1 89 ? 11.825 -5.375 -0.344 1.00 97.75 89 ASN A O 1
ATOM 729 N N . LYS A 1 90 ? 12.465 -5.880 1.752 1.00 97.69 90 LYS A N 1
ATOM 730 C CA . LYS A 1 90 ? 13.850 -5.406 1.589 1.00 97.69 90 LYS A CA 1
ATOM 731 C C . LYS A 1 90 ? 14.594 -6.259 0.564 1.00 97.69 90 LYS A C 1
ATOM 733 O O . LYS A 1 90 ? 15.182 -5.701 -0.361 1.00 97.69 90 LYS A O 1
ATOM 738 N N . ASN A 1 91 ? 14.500 -7.581 0.687 1.00 98.06 91 ASN A N 1
ATOM 739 C CA . ASN A 1 91 ? 15.147 -8.534 -0.214 1.00 98.06 91 ASN A CA 1
ATOM 740 C C . ASN A 1 91 ? 14.608 -8.409 -1.646 1.00 98.06 91 ASN A C 1
ATOM 742 O O . ASN A 1 91 ? 15.384 -8.298 -2.592 1.00 98.06 91 ASN A O 1
ATOM 746 N N . MET A 1 92 ? 13.283 -8.335 -1.811 1.00 98.31 92 MET A N 1
ATOM 747 C CA . MET A 1 92 ? 12.636 -8.173 -3.115 1.00 98.31 92 MET A CA 1
ATOM 748 C C . MET A 1 92 ? 13.036 -6.865 -3.799 1.00 98.31 92 MET A C 1
ATOM 750 O O . MET A 1 92 ? 13.315 -6.855 -4.996 1.00 98.31 92 MET A O 1
ATOM 754 N N . ARG A 1 93 ? 13.099 -5.757 -3.051 1.00 98.00 93 ARG A N 1
ATOM 755 C CA . ARG A 1 93 ? 13.521 -4.457 -3.594 1.00 98.00 93 ARG A CA 1
ATOM 756 C C . ARG A 1 93 ? 15.002 -4.442 -3.958 1.00 98.00 93 ARG A C 1
ATOM 758 O O . ARG A 1 93 ? 15.341 -3.893 -4.999 1.00 98.00 93 ARG A O 1
ATOM 765 N N . ALA A 1 94 ? 15.864 -5.046 -3.143 1.00 98.12 94 ALA A N 1
ATOM 766 C CA . ALA A 1 94 ? 17.285 -5.175 -3.459 1.00 98.12 94 ALA A CA 1
ATOM 767 C C . ALA A 1 94 ? 17.494 -5.992 -4.744 1.00 98.12 94 ALA A C 1
ATOM 769 O O . ALA A 1 94 ? 18.160 -5.527 -5.666 1.00 98.12 94 ALA A O 1
ATOM 770 N N . HIS A 1 95 ? 16.822 -7.140 -4.861 1.00 98.19 95 HIS A N 1
ATOM 771 C CA . HIS A 1 95 ? 16.848 -7.964 -6.072 1.00 98.19 95 HIS A CA 1
ATOM 772 C C . HIS A 1 95 ? 16.289 -7.218 -7.295 1.00 98.19 95 HIS A C 1
ATOM 774 O O . HIS A 1 95 ? 16.832 -7.319 -8.393 1.00 98.19 95 HIS A O 1
ATOM 780 N N . ALA A 1 96 ? 15.234 -6.415 -7.123 1.00 98.12 96 ALA A N 1
ATOM 781 C CA . ALA A 1 96 ? 14.717 -5.568 -8.196 1.00 98.12 96 ALA A CA 1
ATOM 782 C C . ALA A 1 96 ? 15.779 -4.582 -8.708 1.00 98.12 96 ALA A C 1
ATOM 784 O O . ALA A 1 96 ? 15.942 -4.462 -9.921 1.00 98.12 96 ALA A O 1
ATOM 785 N N . LEU A 1 97 ? 16.538 -3.941 -7.807 1.00 97.56 97 LEU A N 1
ATOM 786 C CA . LEU A 1 97 ? 17.624 -3.025 -8.177 1.00 97.56 97 LEU A CA 1
ATOM 787 C C . LEU A 1 97 ? 18.710 -3.741 -8.987 1.00 97.56 97 LEU A C 1
ATOM 789 O O . LEU A 1 97 ? 19.142 -3.219 -10.013 1.00 97.56 97 LEU A O 1
ATOM 793 N N . GLU A 1 98 ? 19.094 -4.955 -8.586 1.00 96.94 98 GLU A N 1
ATOM 794 C CA . GLU A 1 98 ? 20.043 -5.798 -9.335 1.00 96.94 98 GLU A CA 1
ATOM 795 C C . GLU A 1 98 ? 19.526 -6.164 -10.735 1.00 96.94 98 GLU A C 1
ATOM 797 O O . GLU A 1 98 ? 20.304 -6.309 -11.678 1.00 96.94 98 GLU A O 1
ATOM 802 N N . LYS A 1 99 ? 18.203 -6.277 -10.892 1.00 97.38 99 LYS A N 1
ATOM 803 C CA . LYS A 1 99 ? 17.528 -6.516 -12.175 1.00 97.38 99 LYS A CA 1
ATOM 804 C C . LYS A 1 99 ? 17.249 -5.244 -12.978 1.00 97.38 99 LYS A C 1
ATOM 806 O O . LYS A 1 99 ? 16.675 -5.342 -14.059 1.00 97.38 99 LYS A O 1
ATOM 811 N N . GLY A 1 100 ? 17.669 -4.075 -12.494 1.00 97.50 100 GLY A N 1
ATOM 812 C CA . GLY A 1 100 ? 17.457 -2.800 -13.176 1.00 97.50 100 GLY A CA 1
ATOM 813 C C . GLY A 1 100 ? 16.047 -2.238 -13.000 1.00 97.50 100 GLY A C 1
ATOM 814 O O . GLY A 1 100 ? 15.556 -1.536 -13.879 1.00 97.50 100 GLY A O 1
ATOM 815 N N . PHE A 1 101 ? 15.389 -2.524 -11.877 1.00 98.38 101 PHE A N 1
ATOM 816 C CA . PHE A 1 101 ? 14.076 -1.990 -11.522 1.00 98.38 101 PHE A CA 1
ATOM 817 C C . PHE A 1 101 ? 14.083 -1.369 -10.126 1.00 98.38 101 PHE A C 1
ATOM 819 O O . PHE A 1 101 ? 14.860 -1.740 -9.255 1.00 98.38 101 PHE A O 1
ATOM 826 N N . THR A 1 102 ? 13.160 -0.450 -9.874 1.00 98.12 102 THR A N 1
ATOM 827 C CA . THR A 1 102 ? 12.856 0.040 -8.527 1.00 98.12 102 THR A CA 1
ATOM 828 C C . THR A 1 102 ? 11.387 -0.201 -8.214 1.00 98.12 102 THR A C 1
ATOM 830 O O . THR A 1 102 ? 10.522 0.049 -9.055 1.00 98.12 102 THR A O 1
ATOM 833 N N . ILE A 1 103 ? 11.106 -0.724 -7.018 1.00 98.31 103 ILE A N 1
ATOM 834 C CA . ILE A 1 103 ? 9.756 -1.069 -6.557 1.00 98.31 103 ILE A CA 1
ATOM 835 C C . ILE A 1 103 ? 9.449 -0.268 -5.294 1.00 98.31 103 ILE A C 1
ATOM 837 O O . ILE A 1 103 ? 10.198 -0.308 -4.315 1.00 98.31 103 ILE A O 1
ATOM 841 N N . ASN A 1 104 ? 8.304 0.408 -5.287 1.00 97.31 104 ASN A N 1
ATOM 842 C CA . ASN A 1 104 ? 7.712 1.000 -4.090 1.00 97.31 104 ASN A CA 1
ATOM 843 C C . ASN A 1 104 ? 6.247 0.551 -3.940 1.00 97.31 104 ASN A C 1
ATOM 845 O O . ASN A 1 104 ? 5.777 -0.312 -4.675 1.00 97.31 104 ASN A O 1
ATOM 849 N N . GLU A 1 105 ? 5.523 1.099 -2.966 1.00 97.00 105 GLU A N 1
ATOM 850 C CA . GLU A 1 105 ? 4.112 0.761 -2.725 1.00 97.00 105 GLU A CA 1
ATOM 851 C C . GLU A 1 105 ? 3.141 1.243 -3.818 1.00 97.00 105 GLU A C 1
ATOM 853 O O . GLU A 1 105 ? 1.942 1.006 -3.711 1.00 97.00 105 GLU A O 1
ATOM 858 N N . TYR A 1 106 ? 3.635 1.936 -4.844 1.00 97.25 106 TYR A N 1
ATOM 859 C CA . TYR A 1 106 ? 2.826 2.534 -5.903 1.00 97.25 106 TYR A CA 1
ATOM 860 C C . TYR A 1 106 ? 3.101 1.893 -7.262 1.00 97.25 106 TYR A C 1
ATOM 862 O O . TYR A 1 106 ? 2.177 1.625 -8.019 1.00 97.25 106 TYR A O 1
ATOM 870 N N . THR A 1 107 ? 4.373 1.672 -7.595 1.00 98.38 107 THR A N 1
ATOM 871 C CA . THR A 1 107 ? 4.797 1.291 -8.946 1.00 98.38 107 THR A CA 1
ATOM 872 C C . THR A 1 107 ? 6.083 0.472 -8.924 1.00 98.38 107 THR A C 1
ATOM 874 O O . THR A 1 107 ? 6.932 0.659 -8.047 1.00 98.38 107 THR A O 1
ATOM 877 N N . ILE A 1 108 ? 6.272 -0.338 -9.965 1.00 98.50 108 ILE A N 1
ATOM 878 C CA . ILE A 1 108 ? 7.582 -0.811 -10.418 1.00 98.50 108 ILE A CA 1
ATOM 879 C C . ILE A 1 108 ? 8.011 0.010 -11.640 1.00 98.50 108 ILE A C 1
ATOM 881 O O . ILE A 1 108 ? 7.210 0.252 -12.544 1.00 98.50 108 ILE A O 1
ATOM 885 N N . ARG A 1 109 ? 9.260 0.480 -11.650 1.00 98.50 109 ARG A N 1
ATOM 886 C CA . ARG A 1 109 ? 9.822 1.323 -12.719 1.00 98.50 109 ARG A CA 1
ATOM 887 C C . ARG A 1 109 ? 11.169 0.770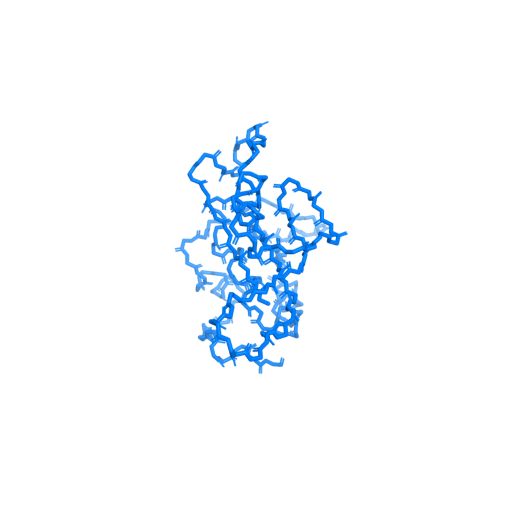 -13.179 1.00 98.50 109 ARG A C 1
ATOM 889 O O . ARG A 1 109 ? 11.937 0.331 -12.321 1.00 98.50 109 ARG A O 1
ATOM 896 N N . PRO A 1 110 ? 11.492 0.812 -14.481 1.00 97.81 110 PRO A N 1
ATOM 897 C CA . PRO A 1 110 ? 12.819 0.461 -14.960 1.00 97.81 110 PRO A CA 1
ATOM 898 C C . PRO A 1 110 ? 13.821 1.549 -14.562 1.00 97.81 110 PRO A C 1
ATOM 900 O O . PRO A 1 110 ? 13.488 2.734 -14.508 1.00 97.81 110 PRO A O 1
ATOM 903 N N . LEU A 1 111 ? 15.059 1.154 -14.300 1.00 95.75 111 LEU A N 1
ATOM 904 C CA . LEU A 1 111 ? 16.181 2.057 -14.092 1.00 95.75 111 LEU A CA 1
ATOM 905 C C . LEU A 1 111 ? 16.946 2.196 -15.406 1.00 95.75 111 LEU A C 1
ATOM 907 O O . LEU A 1 111 ? 17.418 1.212 -15.973 1.00 95.75 111 LEU A O 1
ATOM 911 N N . GLY A 1 112 ? 17.058 3.429 -15.901 1.00 86.50 112 GLY A N 1
ATOM 912 C CA . GLY A 1 112 ? 17.902 3.721 -17.057 1.00 86.50 112 GLY A CA 1
ATOM 913 C C . GLY A 1 112 ? 19.390 3.567 -16.730 1.00 86.50 112 GLY A C 1
ATOM 914 O O . GLY A 1 112 ? 19.781 3.447 -15.571 1.00 86.50 112 GLY A O 1
ATOM 915 N N . VAL A 1 113 ? 20.249 3.670 -17.749 1.00 85.31 113 VAL A N 1
ATOM 916 C CA . VAL A 1 113 ? 21.721 3.627 -17.590 1.00 85.31 113 VAL A CA 1
ATOM 917 C C . VAL A 1 113 ? 22.272 4.673 -16.611 1.00 85.31 113 VAL A C 1
ATOM 919 O O . VAL A 1 113 ? 23.349 4.493 -16.054 1.00 85.31 113 VAL A O 1
ATOM 922 N N . THR A 1 114 ? 21.532 5.758 -16.376 1.00 86.88 114 THR A N 1
ATOM 923 C CA . THR A 1 114 ? 21.867 6.827 -15.424 1.00 86.88 114 THR A CA 1
ATOM 924 C C . THR A 1 114 ? 21.421 6.539 -13.986 1.00 86.88 114 THR A C 1
ATOM 926 O O . THR A 1 114 ? 21.690 7.346 -13.101 1.00 86.88 114 THR A O 1
ATOM 929 N N . GLY A 1 115 ? 20.704 5.436 -13.737 1.00 86.94 115 GLY A N 1
ATOM 930 C CA . GLY A 1 115 ? 20.085 5.125 -12.444 1.00 86.94 115 GLY A CA 1
ATOM 931 C C . GLY A 1 115 ? 18.799 5.908 -12.154 1.00 86.94 115 GLY A C 1
ATOM 932 O O . GLY A 1 115 ? 18.240 5.793 -11.065 1.00 86.94 115 GLY A O 1
ATOM 933 N N . VAL A 1 116 ? 18.306 6.700 -13.112 1.00 93.00 116 VAL A N 1
ATOM 934 C CA . VAL A 1 116 ? 17.033 7.421 -12.987 1.00 93.00 116 VAL A CA 1
ATOM 935 C C . VAL A 1 116 ? 15.874 6.468 -13.279 1.00 93.00 116 VAL A C 1
ATOM 937 O O . VAL A 1 116 ? 15.905 5.723 -14.262 1.00 93.00 116 VAL A O 1
ATOM 940 N N . ALA A 1 117 ? 14.851 6.497 -12.422 1.00 95.69 117 ALA A N 1
ATOM 941 C CA . ALA A 1 117 ? 13.629 5.726 -12.611 1.00 95.69 117 ALA A CA 1
ATOM 942 C C . ALA A 1 117 ? 12.829 6.267 -13.803 1.00 95.69 117 ALA A C 1
ATOM 944 O O . ALA A 1 117 ? 12.499 7.452 -13.837 1.00 95.69 117 ALA A O 1
ATOM 945 N N . GLY A 1 118 ? 12.521 5.389 -14.756 1.00 96.44 118 GLY A N 1
ATOM 946 C CA . GLY A 1 118 ? 11.641 5.683 -15.882 1.00 96.44 118 GLY A CA 1
ATOM 947 C C . GLY A 1 118 ? 10.161 5.668 -15.497 1.00 96.44 118 GLY A C 1
ATOM 948 O O . GLY A 1 118 ? 9.794 5.751 -14.321 1.00 96.44 118 GLY A O 1
ATOM 949 N N . GLU A 1 119 ? 9.309 5.529 -16.508 1.00 96.88 119 GLU A N 1
ATOM 950 C CA . GLU A 1 119 ? 7.859 5.492 -16.325 1.00 96.88 119 GLU A CA 1
ATOM 951 C C . GLU A 1 119 ? 7.378 4.210 -15.618 1.00 96.88 119 GLU A C 1
ATOM 953 O O . GLU A 1 119 ? 8.032 3.164 -15.712 1.00 96.88 119 GLU A O 1
ATOM 958 N N . PRO A 1 120 ? 6.240 4.263 -14.902 1.00 97.81 120 PRO A N 1
ATOM 959 C CA . PRO A 1 120 ? 5.605 3.084 -14.321 1.00 97.81 120 PRO A CA 1
ATOM 960 C C . PRO A 1 120 ? 5.315 2.003 -15.365 1.00 97.81 120 PRO A C 1
ATOM 962 O O . PRO A 1 120 ? 4.741 2.279 -16.418 1.00 97.81 120 PRO A O 1
ATOM 965 N N . LEU A 1 121 ? 5.677 0.760 -15.051 1.00 97.94 121 LEU A N 1
ATOM 966 C CA . LEU A 1 121 ? 5.308 -0.390 -15.872 1.00 97.94 121 LEU A CA 1
ATOM 967 C C . LEU A 1 121 ? 3.859 -0.808 -15.582 1.00 97.94 121 LEU A C 1
ATOM 969 O O . LEU A 1 121 ? 3.396 -0.640 -14.449 1.00 97.94 121 LEU A O 1
ATOM 973 N N . PRO A 1 122 ? 3.146 -1.382 -16.567 1.00 98.00 122 PRO A N 1
ATOM 974 C CA . PRO A 1 122 ? 1.807 -1.911 -16.345 1.00 98.00 122 PRO A CA 1
ATOM 975 C C . PRO A 1 122 ? 1.854 -3.102 -15.381 1.00 98.00 122 PRO A C 1
ATOM 977 O O . PRO A 1 122 ? 2.693 -3.996 -15.522 1.00 98.00 122 PRO A O 1
ATOM 980 N N . VAL A 1 123 ? 0.944 -3.101 -14.407 1.00 98.44 123 VAL A N 1
ATOM 981 C CA . VAL A 1 123 ? 0.785 -4.153 -13.396 1.00 98.44 123 VAL A CA 1
ATOM 982 C C . VAL A 1 123 ? -0.705 -4.433 -13.231 1.00 98.44 123 VAL A C 1
ATOM 984 O O . VAL A 1 123 ? -1.447 -3.548 -12.810 1.00 98.44 123 VAL A O 1
ATOM 987 N N . ASP A 1 124 ? -1.128 -5.658 -13.529 1.00 98.19 124 ASP A N 1
ATOM 988 C CA . ASP A 1 124 ? -2.511 -6.131 -13.370 1.00 98.19 124 ASP A CA 1
ATOM 989 C C . ASP A 1 124 ? -2.618 -7.339 -12.418 1.00 98.19 124 ASP A C 1
ATOM 991 O O . ASP A 1 124 ? -3.694 -7.885 -12.178 1.00 98.19 124 ASP A O 1
ATOM 995 N N . SER A 1 125 ? -1.499 -7.750 -11.817 1.00 98.50 125 SER A N 1
ATOM 996 C CA . SER A 1 125 ? -1.469 -8.718 -10.725 1.00 98.50 125 SER A CA 1
ATOM 997 C C . SER A 1 125 ? -0.242 -8.526 -9.829 1.00 98.50 125 SER A C 1
ATOM 999 O O . SER A 1 125 ? 0.762 -7.945 -10.239 1.00 98.50 125 SER A O 1
ATOM 1001 N N . GLU A 1 126 ? -0.265 -9.068 -8.603 1.00 98.56 126 GLU A N 1
ATOM 1002 C CA . GLU A 1 126 ? 0.965 -9.153 -7.797 1.00 98.56 126 GLU A CA 1
ATOM 1003 C C . GLU A 1 126 ? 2.057 -9.933 -8.537 1.00 98.56 126 GLU A C 1
ATOM 1005 O O . GLU A 1 126 ? 3.227 -9.573 -8.450 1.00 98.56 126 GLU A O 1
ATOM 1010 N N . LYS A 1 127 ? 1.677 -10.982 -9.280 1.00 98.56 127 LYS A N 1
ATOM 1011 C CA . LYS A 1 127 ? 2.599 -11.863 -10.000 1.00 98.56 127 LYS A CA 1
ATOM 1012 C C . LYS A 1 127 ? 3.386 -11.128 -11.083 1.00 98.56 127 LYS A C 1
ATOM 1014 O O . LYS A 1 127 ? 4.567 -11.426 -11.234 1.00 98.56 127 LYS A O 1
ATOM 1019 N N . ASP A 1 128 ? 2.802 -10.142 -11.755 1.00 98.62 128 ASP A N 1
ATOM 1020 C CA . ASP A 1 128 ? 3.504 -9.362 -12.784 1.00 98.62 128 ASP A CA 1
ATOM 1021 C C . ASP A 1 128 ? 4.770 -8.710 -12.210 1.00 98.62 128 ASP A C 1
ATOM 1023 O O . A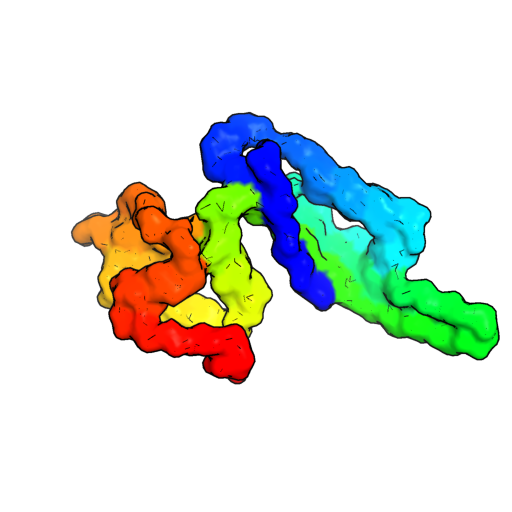SP A 1 128 ? 5.826 -8.699 -12.840 1.00 98.62 128 ASP A O 1
ATOM 1027 N N . ILE A 1 129 ? 4.695 -8.237 -10.960 1.00 98.62 129 ILE A N 1
ATOM 1028 C CA . ILE A 1 129 ? 5.822 -7.624 -10.247 1.00 98.62 129 ILE A CA 1
ATOM 1029 C C . ILE A 1 129 ? 6.954 -8.645 -10.038 1.00 98.62 129 ILE A C 1
ATOM 1031 O O . ILE A 1 129 ? 8.127 -8.300 -10.178 1.00 98.62 129 ILE A O 1
ATOM 1035 N N . PHE A 1 130 ? 6.616 -9.906 -9.741 1.00 98.62 130 PHE A N 1
ATOM 1036 C CA . PHE A 1 130 ? 7.593 -10.998 -9.641 1.00 98.62 130 PHE A CA 1
ATOM 1037 C C . PHE A 1 130 ? 8.179 -11.352 -11.012 1.00 98.62 130 PHE A C 1
ATOM 1039 O O . PHE A 1 130 ? 9.386 -11.578 -11.119 1.00 98.62 130 PHE A O 1
ATOM 1046 N N . ASP A 1 131 ? 7.351 -11.362 -12.057 1.00 98.62 131 ASP A N 1
ATOM 1047 C CA . ASP A 1 131 ? 7.773 -11.704 -13.414 1.00 98.62 131 ASP A CA 1
ATOM 1048 C C . ASP A 1 131 ? 8.804 -10.691 -13.952 1.00 98.62 131 ASP A C 1
ATOM 1050 O O . ASP A 1 131 ? 9.836 -11.107 -14.486 1.00 98.62 131 ASP A O 1
ATOM 1054 N N . TYR A 1 132 ? 8.609 -9.380 -13.730 1.00 98.50 132 TYR A N 1
ATOM 1055 C CA . TYR A 1 132 ? 9.573 -8.337 -14.132 1.00 98.50 132 TYR A CA 1
ATOM 1056 C C . TYR A 1 132 ? 10.971 -8.557 -13.545 1.00 98.50 132 TYR A C 1
ATOM 1058 O O . TYR A 1 132 ? 11.978 -8.412 -14.240 1.00 98.50 132 TYR A O 1
ATOM 1066 N N . ILE A 1 133 ? 11.044 -8.948 -12.272 1.00 98.19 133 ILE A N 1
ATOM 1067 C CA . ILE A 1 133 ? 12.314 -9.184 -11.573 1.00 98.19 133 ILE A CA 1
ATOM 1068 C C . ILE A 1 133 ? 12.814 -10.630 -11.722 1.00 98.19 133 ILE A C 1
ATOM 1070 O O . ILE A 1 133 ? 13.792 -11.023 -11.082 1.00 98.19 133 ILE A O 1
ATOM 1074 N N . GLN A 1 134 ? 12.184 -11.425 -12.592 1.00 98.25 134 GLN A N 1
ATOM 1075 C CA . GLN A 1 134 ? 12.545 -12.817 -12.874 1.00 98.25 134 GLN A CA 1
ATOM 1076 C C . GLN A 1 134 ? 12.505 -13.708 -11.622 1.00 98.25 134 GLN A C 1
ATOM 1078 O O . GLN A 1 134 ? 13.365 -14.570 -11.419 1.00 98.25 134 GLN A O 1
ATOM 1083 N N . TRP A 1 135 ? 11.504 -13.501 -10.770 1.00 97.44 135 TRP A N 1
ATOM 1084 C CA . TRP A 1 135 ? 11.212 -14.361 -9.631 1.00 97.44 135 TRP A CA 1
ATOM 1085 C C . TRP A 1 135 ? 10.010 -15.251 -9.898 1.00 97.44 135 TRP A C 1
ATOM 1087 O O . TRP A 1 135 ? 9.039 -14.867 -10.543 1.00 97.44 135 TRP A O 1
ATOM 1097 N N . LYS A 1 136 ? 10.051 -16.459 -9.331 1.00 97.81 136 LYS A N 1
ATOM 1098 C CA . LYS A 1 136 ? 8.844 -17.275 -9.221 1.00 97.81 136 LYS A CA 1
ATOM 1099 C C . LYS A 1 136 ? 7.913 -16.627 -8.203 1.00 97.81 136 LYS A C 1
ATOM 1101 O O . LYS A 1 136 ? 8.367 -16.191 -7.145 1.00 97.81 136 LYS A O 1
ATOM 1106 N N . TYR A 1 137 ? 6.622 -16.597 -8.520 1.00 98.38 137 TYR A N 1
ATOM 1107 C CA . TYR A 1 137 ? 5.612 -16.106 -7.593 1.00 98.38 137 TYR A CA 1
ATOM 1108 C C . TYR A 1 137 ? 5.661 -16.886 -6.278 1.00 98.38 137 TYR A C 1
ATOM 1110 O O . TYR A 1 137 ? 5.774 -18.114 -6.277 1.00 98.38 137 TYR A O 1
ATOM 1118 N N . ARG A 1 138 ? 5.572 -16.154 -5.170 1.00 97.69 138 ARG A N 1
ATOM 1119 C CA . ARG A 1 138 ? 5.460 -16.709 -3.821 1.00 97.69 138 ARG A CA 1
ATOM 1120 C C . ARG A 1 138 ? 4.133 -16.268 -3.239 1.00 97.69 138 ARG A C 1
ATOM 1122 O O . ARG A 1 138 ? 3.829 -15.074 -3.259 1.00 97.69 138 ARG A O 1
ATOM 1129 N N . GLU A 1 139 ? 3.366 -17.212 -2.714 1.00 98.31 139 GLU A N 1
ATOM 1130 C CA . GLU A 1 139 ? 2.102 -16.918 -2.039 1.00 98.31 139 GLU A CA 1
ATOM 1131 C C . GLU A 1 139 ? 2.355 -16.097 -0.765 1.00 98.31 139 GLU A C 1
ATOM 1133 O O . GLU A 1 139 ? 3.424 -16.234 -0.170 1.00 98.31 139 GLU A O 1
ATOM 1138 N N . PRO A 1 140 ? 1.393 -15.289 -0.284 1.00 98.19 140 PRO A N 1
ATOM 1139 C CA . PRO A 1 140 ? 1.560 -14.472 0.923 1.00 98.19 140 PRO A CA 1
ATOM 1140 C C . PRO A 1 140 ? 2.109 -15.229 2.144 1.00 98.19 140 PRO A C 1
ATOM 1142 O O . PRO A 1 140 ? 2.993 -14.735 2.839 1.00 98.19 140 PRO A O 1
ATOM 1145 N N . LYS A 1 141 ? 1.641 -16.463 2.370 1.00 97.62 141 LYS A N 1
ATOM 1146 C CA . LYS A 1 141 ? 2.092 -17.343 3.466 1.00 97.62 141 LYS A CA 1
ATOM 1147 C C . LYS A 1 141 ? 3.571 -17.741 3.380 1.00 97.62 141 LYS A C 1
ATOM 1149 O O . LYS A 1 141 ? 4.171 -18.063 4.397 1.00 97.62 141 LYS A O 1
ATOM 1154 N N . ASP A 1 142 ? 4.151 -17.695 2.184 1.00 97.19 142 ASP A N 1
ATOM 1155 C CA . ASP A 1 142 ? 5.543 -18.058 1.932 1.00 97.19 142 ASP A CA 1
ATOM 1156 C C . ASP A 1 142 ? 6.469 -16.833 1.999 1.00 97.19 142 ASP A C 1
ATOM 1158 O O . ASP A 1 142 ? 7.650 -16.955 1.686 1.00 97.19 142 ASP A O 1
ATOM 1162 N N . ARG A 1 143 ? 5.958 -15.646 2.363 1.00 96.81 143 ARG A N 1
ATOM 1163 C CA . ARG A 1 143 ? 6.707 -14.373 2.447 1.00 96.81 143 ARG A CA 1
ATOM 1164 C C . ARG A 1 143 ? 7.014 -13.945 3.887 1.00 96.81 143 ARG A C 1
ATOM 1166 O O . ARG A 1 143 ? 7.484 -12.832 4.113 1.00 96.81 143 ARG A O 1
ATOM 1173 N N . SER A 1 144 ? 6.726 -14.800 4.868 1.00 94.12 144 SER A N 1
ATOM 1174 C CA . SER A 1 144 ? 7.081 -14.587 6.276 1.00 94.12 144 SER A CA 1
ATOM 1175 C C . SER A 1 144 ? 8.558 -14.912 6.517 1.00 94.12 144 SER A C 1
ATOM 1177 O O . SER A 1 144 ? 8.883 -15.927 7.129 1.00 94.12 144 SER A O 1
ATOM 1179 N N . GLU A 1 145 ? 9.428 -14.062 5.966 1.00 88.81 145 GLU A N 1
ATOM 1180 C CA . GLU A 1 145 ? 10.882 -14.057 6.204 1.00 88.81 145 GLU A CA 1
ATOM 1181 C C . GLU A 1 145 ? 11.248 -13.299 7.475 1.00 88.81 145 GLU A C 1
ATOM 1183 O O . GLU A 1 145 ? 10.610 -12.239 7.708 1.00 88.81 145 GLU A O 1
#

Sequence (145 aa):
MDVLLTHPSFTSESNKQPKLLHRVVEQLQKVCFITDTLSKGETKFMGVCQLPSKNDEKEYPHRRIDIRLIPKDQYYCGVLYFTGSDIFNKNMRAHALEKGFTINEYTIRPLGVTGVAGEPLPVDSEKDIFDYIQWKYREPKDRSE